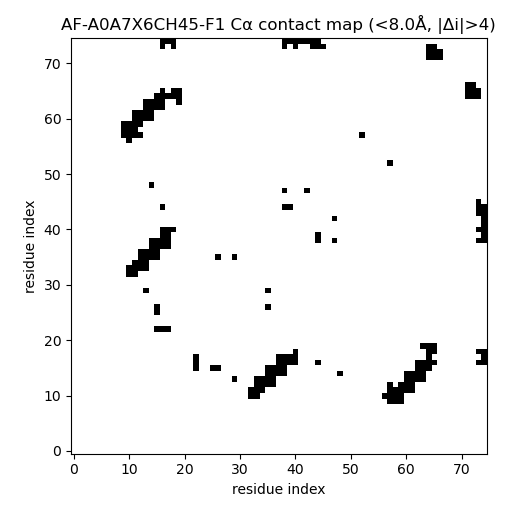Protein AF-A0A7X6CH45-F1 (afdb_monomer)

pLDDT: mean 90.02, std 12.2, range [48.56, 98.12]

Secondary structure (DSSP, 8-state):
-----------EEEEEETTSTTHHHHHHTSPTTPEEEEEPTTS-HHHHHHHHHTT---SEEEEE--EETTEE---

Foldseek 3Di:
DDDDPDPPPAAAEEEEEPQDPPSVVVVVPDDPRYHYDYADPVDDQVVVVCVVPPPHDHPYYHYHADADVPGGDRD

Radius of gyration: 15.06 Å; Cα contacts (8 Å, |Δi|>4): 107; chains: 1; bounding box: 30×24×54 Å

Sequence (75 aa):
MPNLNIPISVRSIAFIDTGVLDYQILADGVIPGTQVIILDTHRNGLEQIAEALRGRKFSEIHIISHGTPGSLQLG

Nearest PDB structures (foldseek):
  8t1a-assembly1_A  TM=3.406E-01  e=5.106E+00  Mycobacterium tuberculosis H37Rv
  8t1a-assembly2_B  TM=3.419E-01  e=6.672E+00  Mycobacterium tuberculosis H37Rv
  5t0l-assembly1_A  TM=3.823E-01  e=7.628E+00  Toxoplasma gondii
  7l9u-assembly1_A  TM=3.556E-01  e=9.323E+00  Mycobacterium tuberculosis H37Rv

Solvent-accessible surface area (backbone atoms only — not comparable to full-atom values): 4707 Å² total; per-residue (Å²): 133,86,81,78,82,74,77,74,78,80,33,39,36,36,39,37,23,64,84,32,84,66,40,64,60,56,59,72,66,50,63,87,84,47,46,77,42,77,42,54,62,92,42,65,30,65,58,52,50,54,60,75,45,59,100,56,85,62,77,42,79,46,78,46,57,52,67,54,97,94,47,77,50,42,83

Mean predicted aligned error: 5.81 Å

Structure (mmCIF, N/CA/C/O backbone):
data_AF-A0A7X6CH45-F1
#
_entry.id   AF-A0A7X6CH45-F1
#
loop_
_atom_site.group_PDB
_atom_site.id
_atom_site.type_symbol
_atom_site.label_atom_id
_atom_site.label_alt_id
_atom_site.label_comp_id
_atom_site.label_asym_id
_atom_site.label_entity_id
_atom_site.label_seq_id
_atom_site.pdbx_PDB_ins_code
_atom_site.Cartn_x
_atom_site.Cartn_y
_atom_site.Cartn_z
_atom_site.occupancy
_atom_site.B_iso_or_equiv
_atom_site.auth_seq_id
_atom_site.auth_comp_id
_atom_site.auth_asym_id
_atom_site.auth_atom_id
_atom_site.pdbx_PDB_model_num
ATOM 1 N N . MET A 1 1 ? -14.435 5.271 39.219 1.00 55.69 1 MET A N 1
ATOM 2 C CA . MET A 1 1 ? -14.795 5.377 37.788 1.00 55.69 1 MET A CA 1
ATOM 3 C C . MET A 1 1 ? -14.128 4.219 37.068 1.00 55.69 1 MET A C 1
ATOM 5 O O . MET A 1 1 ? -12.931 4.065 37.280 1.00 55.69 1 MET A O 1
ATOM 9 N N . PRO A 1 2 ? -14.847 3.370 36.316 1.00 48.56 2 PRO A N 1
ATOM 10 C CA . PRO A 1 2 ? -14.207 2.282 35.596 1.00 48.56 2 PRO A CA 1
ATOM 11 C C . PRO A 1 2 ? -13.492 2.840 34.360 1.00 48.56 2 PRO A C 1
ATOM 13 O O . PRO A 1 2 ? -14.056 3.561 33.542 1.00 48.56 2 PRO A O 1
ATOM 16 N N . ASN A 1 3 ? -12.217 2.515 34.276 1.00 48.94 3 ASN A N 1
ATOM 17 C CA . ASN A 1 3 ? -11.334 2.634 33.132 1.00 48.94 3 ASN A CA 1
ATOM 18 C C . ASN A 1 3 ? -11.854 1.744 31.992 1.00 48.94 3 ASN A C 1
ATOM 20 O O . ASN A 1 3 ? -11.731 0.522 32.035 1.00 48.94 3 ASN A O 1
ATOM 24 N N . LEU A 1 4 ? -12.455 2.364 30.975 1.00 60.50 4 LEU A N 1
ATOM 25 C CA . LEU A 1 4 ? -12.929 1.670 29.782 1.00 60.50 4 LEU A CA 1
ATOM 26 C C . LEU A 1 4 ? -11.739 1.405 28.851 1.00 60.50 4 LEU A C 1
ATOM 28 O O . LEU A 1 4 ? -11.311 2.282 28.104 1.00 60.50 4 LEU A O 1
ATOM 32 N N . ASN A 1 5 ? -11.191 0.193 28.909 1.00 58.44 5 ASN A N 1
ATOM 33 C CA . ASN A 1 5 ? -10.245 -0.296 27.912 1.00 58.44 5 ASN A CA 1
ATOM 34 C C . ASN A 1 5 ? -11.023 -0.609 26.627 1.00 58.44 5 ASN A C 1
ATOM 36 O O . ASN A 1 5 ? -11.515 -1.724 26.467 1.00 58.44 5 ASN A O 1
ATOM 40 N N . ILE A 1 6 ? -11.216 0.383 25.752 1.00 66.00 6 ILE A N 1
ATOM 41 C CA . ILE A 1 6 ? -11.799 0.146 24.427 1.00 66.00 6 ILE A CA 1
ATOM 42 C C . ILE A 1 6 ? -10.723 -0.577 23.608 1.00 66.00 6 ILE A C 1
ATOM 44 O O . ILE A 1 6 ? -9.712 0.057 23.293 1.00 66.00 6 ILE A O 1
ATOM 48 N N . PRO A 1 7 ? -10.887 -1.868 23.258 1.00 61.03 7 PRO A N 1
ATOM 49 C CA . PRO A 1 7 ? -9.977 -2.496 22.319 1.00 61.03 7 PRO A CA 1
ATOM 50 C C . PRO A 1 7 ? -10.088 -1.714 21.014 1.00 61.03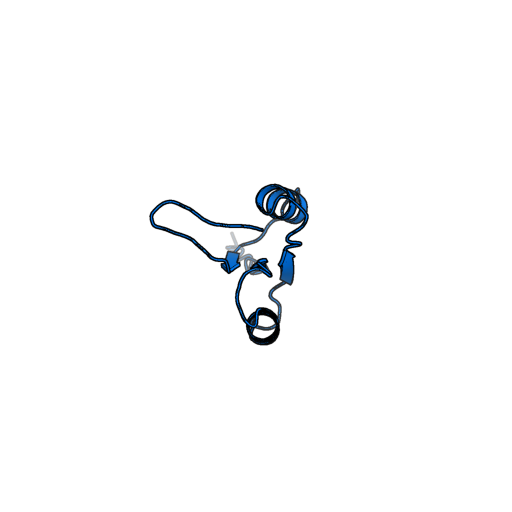 7 PRO A C 1
ATOM 52 O O . PRO A 1 7 ? -11.154 -1.652 20.396 1.00 61.03 7 PRO A O 1
ATOM 55 N N 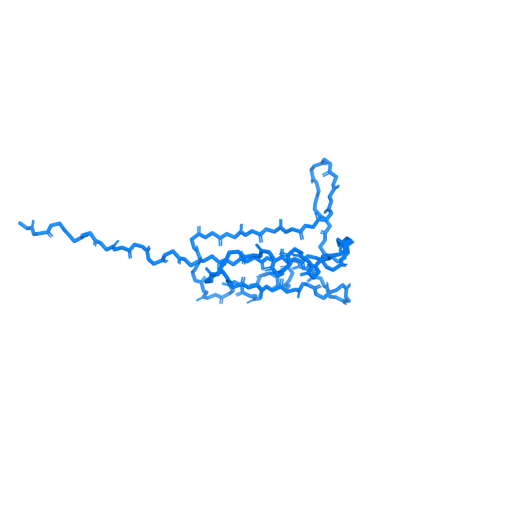. ILE A 1 8 ? -9.001 -1.054 20.626 1.00 61.09 8 ILE A N 1
ATOM 56 C CA . ILE A 1 8 ? -8.910 -0.434 19.312 1.00 61.09 8 ILE A CA 1
ATOM 57 C C . ILE A 1 8 ? -9.043 -1.600 18.337 1.00 61.09 8 ILE A C 1
ATOM 59 O O . ILE A 1 8 ? -8.166 -2.458 18.285 1.00 61.09 8 ILE A O 1
ATOM 63 N N . SER A 1 9 ? -10.177 -1.690 17.639 1.00 70.81 9 SER A N 1
ATOM 64 C CA . SER A 1 9 ? -10.350 -2.697 16.599 1.00 70.81 9 SER A CA 1
ATOM 65 C C . SER A 1 9 ? -9.300 -2.407 15.537 1.00 70.81 9 SER A C 1
ATOM 67 O O . SER A 1 9 ? -9.443 -1.450 14.773 1.00 70.81 9 SER A O 1
ATOM 69 N N . VAL A 1 10 ? -8.227 -3.195 15.544 1.00 81.25 10 VAL A N 1
ATOM 70 C CA . VAL A 1 10 ? -7.134 -3.075 14.584 1.00 81.25 10 VAL A CA 1
ATOM 71 C C . VAL A 1 10 ? -7.736 -3.366 13.219 1.00 81.25 10 VAL A C 1
ATOM 73 O O . VAL A 1 10 ? -8.297 -4.436 12.982 1.00 81.25 10 VAL A O 1
ATOM 76 N N . ARG A 1 11 ? -7.724 -2.356 12.355 1.00 93.19 11 ARG A N 1
ATOM 77 C CA . ARG A 1 11 ? -8.246 -2.443 10.999 1.00 93.19 11 ARG A CA 1
ATOM 78 C C . ARG A 1 11 ? -7.124 -2.035 10.072 1.00 93.19 11 ARG A C 1
ATOM 80 O O . ARG A 1 11 ? -6.795 -0.850 9.994 1.00 93.19 11 ARG A O 1
ATOM 87 N N . SER A 1 12 ? -6.578 -3.022 9.384 1.00 96.25 12 SER A N 1
ATOM 88 C CA . SER A 1 12 ? -5.426 -2.858 8.507 1.00 96.25 12 SER A CA 1
ATOM 89 C C . SER A 1 12 ? -5.869 -2.926 7.050 1.00 96.25 12 SER A C 1
ATOM 91 O O . SER A 1 12 ? -6.831 -3.619 6.697 1.00 96.25 12 SER A O 1
ATOM 93 N N . ILE A 1 13 ? -5.186 -2.167 6.202 1.00 98.12 13 ILE A N 1
ATOM 94 C CA . ILE A 1 13 ? -5.392 -2.167 4.756 1.00 98.12 13 ILE A CA 1
ATOM 95 C C . ILE A 1 13 ? -4.042 -2.221 4.050 1.00 98.12 13 ILE A C 1
ATOM 97 O O . ILE A 1 13 ? -3.107 -1.528 4.444 1.00 98.12 13 ILE A O 1
ATOM 101 N N . ALA A 1 14 ? -3.941 -3.052 3.021 1.00 97.88 14 ALA A N 1
ATOM 102 C CA . ALA A 1 14 ? -2.769 -3.195 2.179 1.00 97.88 14 ALA A CA 1
ATOM 103 C C . ALA A 1 14 ? -3.110 -2.776 0.750 1.00 97.88 14 ALA A C 1
ATOM 105 O O . ALA A 1 14 ? -4.078 -3.265 0.169 1.00 97.88 14 ALA A O 1
ATOM 106 N N . PHE A 1 15 ? -2.303 -1.881 0.195 1.00 97.88 15 PHE A N 1
ATOM 107 C CA . PHE A 1 15 ? -2.327 -1.495 -1.208 1.00 97.88 15 PHE A CA 1
ATOM 108 C C . PHE A 1 15 ? -1.150 -2.155 -1.912 1.00 97.88 15 PHE A C 1
ATOM 110 O O . PHE A 1 15 ? -0.014 -2.009 -1.460 1.00 97.88 15 PHE A O 1
ATOM 117 N N . ILE A 1 16 ? -1.417 -2.880 -2.993 1.00 97.44 16 ILE A N 1
ATOM 118 C CA . ILE A 1 16 ? -0.391 -3.593 -3.754 1.00 97.44 16 ILE A CA 1
ATOM 119 C C . ILE A 1 16 ? -0.420 -3.084 -5.189 1.00 97.44 16 ILE A C 1
ATOM 121 O O . ILE A 1 16 ? -1.437 -3.204 -5.873 1.00 97.44 16 ILE A O 1
ATOM 125 N N . ASP A 1 17 ? 0.690 -2.497 -5.619 1.00 95.19 17 ASP A N 1
ATOM 126 C CA . ASP A 1 17 ? 0.903 -2.074 -6.997 1.00 95.19 17 ASP A CA 1
ATOM 127 C C . ASP A 1 17 ? 1.119 -3.292 -7.904 1.00 95.19 17 ASP A C 1
ATOM 129 O O . ASP A 1 17 ? 1.919 -4.181 -7.600 1.00 95.19 17 ASP A O 1
ATOM 133 N N . THR A 1 18 ? 0.409 -3.324 -9.030 1.00 93.25 18 THR A N 1
ATOM 134 C CA . THR A 1 18 ? 0.533 -4.382 -10.040 1.00 93.25 18 THR A CA 1
ATOM 135 C C . THR A 1 18 ? 1.816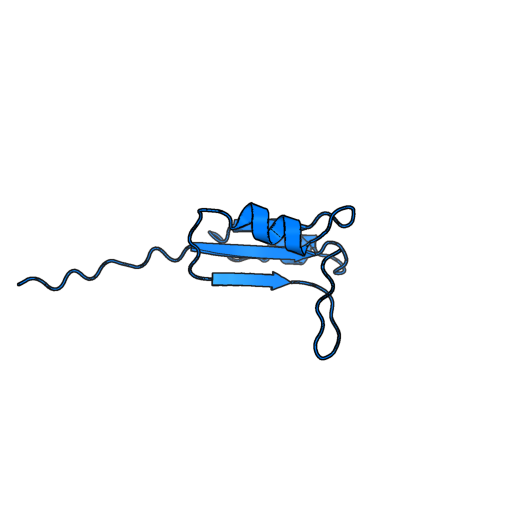 -4.279 -10.861 1.00 93.25 18 THR A C 1
ATOM 137 O O . THR A 1 18 ? 2.190 -5.251 -11.516 1.00 93.25 18 THR A O 1
ATOM 140 N N . GLY A 1 19 ? 2.536 -3.154 -10.776 1.00 90.38 19 GLY A N 1
ATOM 141 C CA . GLY A 1 19 ? 3.901 -3.022 -11.283 1.00 90.38 19 GLY A CA 1
ATOM 142 C C . GLY A 1 19 ? 4.920 -3.892 -10.540 1.00 90.38 19 GLY A C 1
ATOM 143 O O . GLY A 1 19 ? 5.993 -4.152 -11.081 1.00 90.38 19 GLY A O 1
ATOM 144 N N . VAL A 1 20 ? 4.598 -4.375 -9.332 1.00 92.56 20 VAL A N 1
ATOM 145 C CA . VAL A 1 20 ? 5.450 -5.311 -8.589 1.00 92.56 20 VAL A CA 1
ATOM 146 C C . VAL A 1 20 ? 5.335 -6.708 -9.188 1.00 92.56 20 VAL A C 1
ATOM 148 O O . VAL A 1 20 ? 4.239 -7.250 -9.345 1.00 92.56 20 VAL A O 1
ATOM 151 N N . LEU A 1 21 ? 6.483 -7.312 -9.497 1.00 93.56 21 LEU A N 1
ATOM 152 C CA . LEU A 1 21 ? 6.536 -8.676 -10.016 1.00 93.56 21 LEU A CA 1
ATOM 153 C C . LEU A 1 21 ? 5.857 -9.656 -9.045 1.00 93.56 21 LEU A C 1
ATOM 155 O O . LEU A 1 21 ? 6.095 -9.607 -7.839 1.00 93.56 21 LEU A O 1
ATOM 159 N N . ASP A 1 22 ? 5.026 -10.543 -9.594 1.00 95.25 22 ASP A N 1
ATOM 160 C CA . ASP A 1 22 ? 4.276 -11.564 -8.855 1.00 95.25 22 ASP A CA 1
ATOM 161 C C . ASP A 1 22 ? 3.411 -11.002 -7.710 1.00 95.25 22 ASP A C 1
ATOM 163 O O . ASP A 1 22 ? 3.256 -11.624 -6.654 1.00 95.25 22 ASP A O 1
ATOM 167 N N . TYR A 1 23 ? 2.805 -9.826 -7.915 1.00 95.19 23 TYR A N 1
ATOM 168 C CA . TYR A 1 23 ? 1.961 -9.165 -6.913 1.00 95.19 23 TYR A CA 1
ATOM 169 C C . TYR A 1 23 ? 0.830 -10.050 -6.358 1.00 95.19 23 TYR A C 1
ATOM 171 O O . TYR A 1 23 ? 0.375 -9.821 -5.238 1.00 95.19 23 TYR A O 1
ATOM 179 N N . GLN A 1 24 ? 0.370 -11.065 -7.099 1.00 96.69 24 GLN A N 1
ATOM 180 C CA . GLN A 1 24 ? -0.637 -12.017 -6.623 1.00 96.69 24 GLN A CA 1
ATOM 181 C C . GLN A 1 24 ? -0.116 -12.847 -5.449 1.00 96.69 24 GLN A C 1
ATOM 183 O O . GLN A 1 24 ? -0.835 -13.028 -4.475 1.00 96.69 24 GLN A O 1
ATOM 188 N N . ILE A 1 25 ? 1.152 -13.272 -5.486 1.00 96.88 25 ILE A N 1
ATOM 189 C CA . ILE A 1 25 ? 1.783 -13.996 -4.374 1.00 96.88 25 ILE A CA 1
ATOM 190 C C . ILE A 1 25 ? 1.840 -13.098 -3.135 1.00 96.88 25 ILE A C 1
ATOM 192 O O . ILE A 1 25 ? 1.592 -13.550 -2.018 1.00 96.88 25 ILE A O 1
ATOM 196 N N . LEU A 1 26 ? 2.133 -11.808 -3.330 1.00 95.38 26 LEU A N 1
ATOM 197 C CA . LEU A 1 26 ? 2.135 -10.828 -2.244 1.00 95.38 26 LEU A CA 1
ATOM 198 C C . LEU A 1 26 ? 0.734 -10.647 -1.659 1.00 95.38 26 LEU A C 1
ATOM 200 O O . LEU A 1 26 ? 0.603 -10.604 -0.440 1.00 95.38 26 LEU A O 1
ATOM 204 N N . ALA A 1 27 ? -0.296 -10.582 -2.507 1.00 96.31 27 ALA A N 1
ATOM 205 C CA . ALA A 1 27 ? -1.691 -10.478 -2.091 1.00 96.31 27 ALA A CA 1
ATOM 206 C C . ALA A 1 27 ? -2.158 -11.715 -1.309 1.00 96.31 27 ALA A C 1
ATOM 208 O O . ALA A 1 27 ? -2.762 -11.570 -0.247 1.00 96.31 27 ALA A O 1
ATOM 209 N N . ASP A 1 28 ? -1.821 -12.911 -1.790 1.00 96.56 28 ASP A N 1
ATOM 210 C CA . ASP A 1 28 ? -2.157 -14.185 -1.146 1.00 96.56 28 ASP A CA 1
ATOM 211 C C . ASP A 1 28 ? -1.419 -14.374 0.188 1.00 96.56 28 ASP A C 1
ATOM 213 O O . ASP A 1 28 ? -1.922 -15.027 1.102 1.00 96.56 28 ASP A O 1
ATOM 217 N N . GLY A 1 29 ? -0.229 -13.782 0.319 1.00 95.75 29 GLY A N 1
ATOM 218 C CA . GLY A 1 29 ? 0.571 -13.790 1.542 1.00 95.75 29 GLY A CA 1
ATOM 219 C C . GLY A 1 29 ? 0.135 -12.771 2.599 1.00 95.75 29 GLY A C 1
ATOM 220 O O . GLY A 1 29 ? 0.706 -12.755 3.693 1.00 95.75 29 GLY A O 1
ATOM 221 N N . VAL A 1 30 ? -0.845 -11.907 2.309 1.00 96.31 30 VAL A N 1
ATOM 222 C CA . VAL A 1 30 ? -1.325 -10.916 3.278 1.00 96.31 30 VAL A CA 1
ATOM 223 C C . VAL A 1 30 ? -2.014 -11.608 4.459 1.00 96.31 30 VAL A C 1
ATOM 225 O O . VAL A 1 30 ? -2.841 -12.504 4.302 1.00 96.31 30 VAL A O 1
ATOM 228 N N . ILE A 1 31 ? -1.700 -11.142 5.671 1.00 94.00 31 ILE A N 1
ATOM 229 C CA . ILE A 1 31 ? -2.262 -11.672 6.917 1.00 94.00 31 ILE A CA 1
ATOM 230 C C . ILE A 1 31 ? -3.802 -11.585 6.888 1.00 94.00 31 ILE A C 1
ATOM 232 O O . ILE A 1 31 ? -4.345 -10.499 6.627 1.00 94.00 31 ILE A O 1
ATOM 236 N N . PRO A 1 32 ? -4.520 -12.680 7.219 1.00 93.38 32 PRO A N 1
ATOM 237 C CA . PRO A 1 32 ? -5.978 -12.690 7.260 1.00 93.38 32 PRO A CA 1
ATOM 238 C C . PRO A 1 32 ? -6.564 -11.551 8.101 1.00 93.38 32 PRO A C 1
ATOM 240 O O . PRO A 1 32 ? -6.072 -11.235 9.181 1.00 93.38 32 PRO A O 1
ATOM 243 N N . GLY A 1 33 ? -7.648 -10.947 7.610 1.00 91.75 33 GLY A N 1
ATOM 244 C CA . GLY A 1 33 ? -8.298 -9.798 8.252 1.00 91.75 33 GLY A CA 1
ATOM 245 C C . GLY A 1 33 ? -7.772 -8.434 7.793 1.00 91.75 33 GLY A C 1
ATOM 246 O O . GLY A 1 33 ? -8.427 -7.422 8.046 1.00 91.75 33 GLY A O 1
ATOM 247 N N . THR A 1 34 ? -6.661 -8.394 7.055 1.00 96.06 34 THR A N 1
ATOM 248 C CA . THR A 1 34 ? -6.220 -7.185 6.349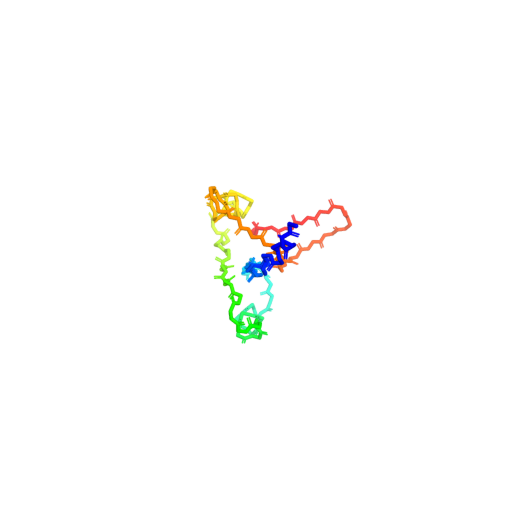 1.00 96.06 34 THR A CA 1
ATOM 249 C C . THR A 1 34 ? -7.029 -7.022 5.071 1.00 96.06 34 THR A C 1
ATOM 251 O O . THR A 1 34 ? -7.160 -7.950 4.274 1.00 96.06 34 THR A O 1
ATOM 254 N N . GLN A 1 35 ? -7.575 -5.831 4.847 1.00 97.25 35 GLN A N 1
ATOM 255 C CA . GLN A 1 35 ? -8.219 -5.529 3.576 1.00 97.25 35 GLN A CA 1
ATOM 256 C C . GLN A 1 35 ? -7.154 -5.329 2.496 1.00 97.25 35 GLN A C 1
ATOM 258 O O . GLN A 1 35 ? -6.320 -4.444 2.633 1.00 97.25 35 GLN A O 1
ATOM 263 N N . VAL A 1 36 ? -7.209 -6.093 1.408 1.00 97.75 36 VAL A N 1
ATOM 264 C CA . VAL A 1 36 ? -6.287 -5.934 0.274 1.00 97.75 36 VAL A CA 1
ATOM 265 C C . VAL A 1 36 ? -6.956 -5.132 -0.839 1.00 97.75 36 VAL A C 1
ATOM 267 O O . VAL A 1 36 ? -8.113 -5.377 -1.181 1.00 97.75 36 VAL A O 1
ATOM 270 N N . ILE A 1 37 ? -6.231 -4.165 -1.395 1.00 97.75 37 ILE A N 1
ATOM 271 C CA . ILE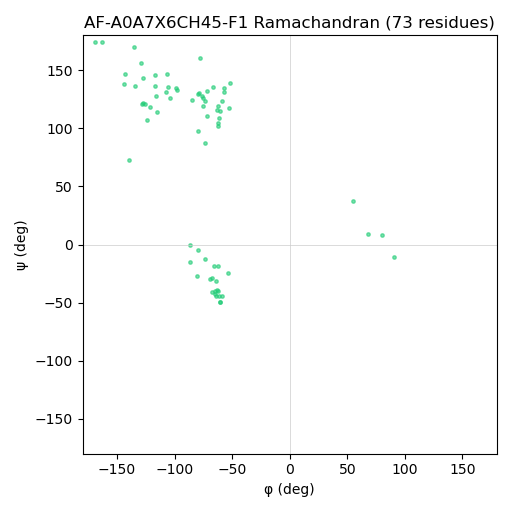 A 1 37 ? -6.593 -3.427 -2.604 1.00 97.75 37 ILE A CA 1
ATOM 272 C C . ILE A 1 37 ? -5.437 -3.543 -3.593 1.00 97.75 37 ILE A C 1
ATOM 274 O O . ILE A 1 37 ? -4.318 -3.121 -3.311 1.00 97.75 37 ILE A O 1
ATOM 278 N N . ILE A 1 38 ? -5.733 -4.102 -4.762 1.00 97.31 38 ILE A N 1
ATOM 279 C CA . ILE A 1 38 ? -4.811 -4.134 -5.894 1.00 97.31 38 ILE A CA 1
ATOM 280 C C . ILE A 1 38 ? -4.970 -2.820 -6.661 1.00 97.31 38 ILE A C 1
ATOM 282 O O . ILE A 1 38 ? -6.092 -2.466 -7.029 1.00 97.31 38 ILE A O 1
ATOM 286 N N . LEU A 1 39 ? -3.878 -2.080 -6.847 1.00 96.56 39 LEU A N 1
ATOM 287 C CA . LEU A 1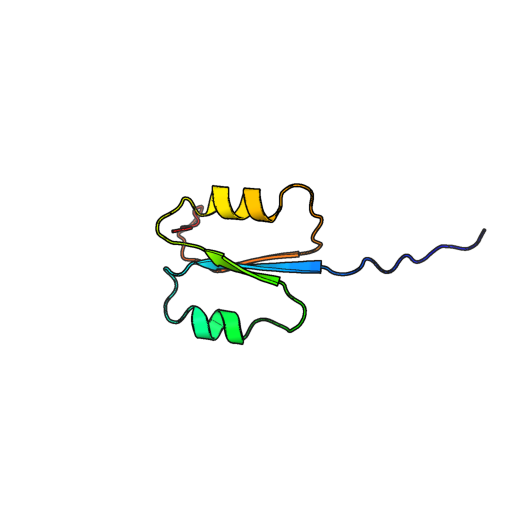 39 ? -3.892 -0.806 -7.562 1.00 96.56 39 LEU A CA 1
ATOM 288 C C . LEU A 1 39 ? -3.904 -1.050 -9.071 1.00 96.56 39 LEU A C 1
ATOM 290 O O . LEU A 1 39 ? -3.077 -1.787 -9.610 1.00 96.56 39 LEU A O 1
ATOM 294 N N . ASP A 1 40 ? -4.843 -0.400 -9.748 1.00 91.06 40 ASP A N 1
ATOM 295 C CA . ASP A 1 40 ? -4.934 -0.407 -11.204 1.00 91.06 40 ASP A CA 1
ATOM 296 C C . ASP A 1 40 ? -3.847 0.501 -11.798 1.00 91.06 40 ASP A C 1
ATOM 298 O O . ASP A 1 40 ? -3.860 1.708 -11.546 1.00 91.06 40 ASP A O 1
ATOM 302 N N . THR A 1 41 ? -2.941 -0.063 -12.605 1.00 88.19 41 THR A N 1
ATOM 303 C CA . THR A 1 41 ? -1.866 0.665 -13.309 1.00 88.19 41 THR A CA 1
ATOM 304 C C . THR A 1 41 ? -2.371 1.697 -14.310 1.00 88.19 41 THR A C 1
ATOM 306 O O . THR A 1 41 ? -1.628 2.580 -14.724 1.00 88.19 41 THR A O 1
ATOM 309 N N . HIS A 1 42 ? -3.629 1.611 -14.742 1.00 90.44 42 HIS A N 1
ATOM 310 C CA . HIS A 1 42 ? -4.206 2.562 -15.693 1.00 90.44 42 HIS A CA 1
ATOM 311 C C . HIS A 1 42 ? -4.789 3.810 -15.022 1.00 90.44 42 HIS A C 1
ATOM 313 O O . HIS A 1 42 ? -5.310 4.697 -15.703 1.00 90.44 42 HIS A O 1
ATOM 319 N N . ARG A 1 43 ? -4.715 3.899 -13.692 1.00 93.44 43 ARG A N 1
ATOM 320 C CA . ARG A 1 43 ? -5.227 5.015 -12.896 1.00 93.44 43 ARG A CA 1
ATOM 321 C C . ARG A 1 43 ? -4.144 5.520 -11.952 1.00 93.44 43 ARG A C 1
ATOM 323 O O . ARG A 1 43 ? -3.265 4.780 -11.535 1.00 93.44 43 ARG A O 1
ATOM 330 N N . ASN A 1 44 ? -4.252 6.777 -11.534 1.00 93.25 44 ASN A N 1
ATOM 331 C CA . ASN A 1 44 ? -3.346 7.329 -10.532 1.00 93.25 44 ASN A CA 1
ATOM 332 C C . ASN A 1 44 ? -3.487 6.564 -9.199 1.00 93.25 44 ASN A C 1
ATOM 334 O O . ASN A 1 44 ? -4.568 6.538 -8.606 1.00 93.25 44 ASN A O 1
ATOM 338 N N . GLY A 1 45 ? -2.417 5.928 -8.714 1.00 94.12 45 GLY A N 1
ATOM 339 C CA . GLY A 1 45 ? -2.491 5.116 -7.498 1.00 94.12 45 GLY A CA 1
ATOM 340 C C . GLY A 1 45 ? -2.712 5.923 -6.216 1.00 94.12 45 GLY A C 1
ATOM 341 O O . GLY A 1 45 ? -3.387 5.444 -5.305 1.00 94.12 45 GLY A O 1
ATOM 342 N N . LEU A 1 46 ? -2.241 7.173 -6.140 1.00 94.75 46 LEU A N 1
ATOM 343 C CA . LEU A 1 46 ? -2.492 8.029 -4.974 1.00 94.75 46 LEU A CA 1
ATOM 344 C C . LEU A 1 46 ? -3.977 8.401 -4.854 1.00 94.75 46 LEU A C 1
ATOM 346 O O . LEU A 1 46 ? -4.530 8.378 -3.754 1.00 94.75 46 LEU A O 1
ATOM 350 N N . GLU A 1 47 ? -4.637 8.701 -5.974 1.00 96.88 47 GLU A N 1
ATOM 351 C CA . GLU A 1 47 ? -6.083 8.954 -6.004 1.00 96.88 47 GLU A CA 1
ATOM 352 C C . GLU A 1 47 ? -6.872 7.722 -5.553 1.00 96.88 47 GLU A C 1
ATOM 354 O O . GLU A 1 47 ? -7.755 7.843 -4.704 1.00 96.88 47 GLU A O 1
ATOM 359 N N . GLN A 1 48 ? -6.503 6.530 -6.035 1.00 97.50 48 GLN A N 1
ATOM 360 C CA . GLN A 1 48 ? -7.119 5.266 -5.616 1.00 97.50 48 GLN A CA 1
ATOM 361 C C . GLN A 1 48 ? -6.979 5.027 -4.104 1.00 97.50 48 GLN A C 1
ATOM 363 O O . GLN A 1 48 ? -7.954 4.673 -3.436 1.00 97.50 48 GLN A O 1
ATOM 368 N N . ILE A 1 49 ? -5.789 5.268 -3.540 1.00 97.31 49 ILE A N 1
ATOM 369 C CA . I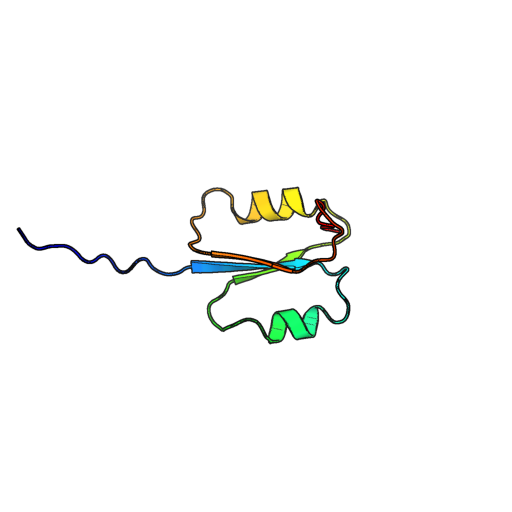LE A 1 49 ? -5.551 5.178 -2.092 1.00 97.31 49 ILE A CA 1
ATOM 370 C C . ILE A 1 49 ? -6.438 6.182 -1.346 1.00 97.31 49 ILE A C 1
ATOM 372 O O . ILE A 1 49 ? -7.138 5.816 -0.400 1.00 97.31 49 ILE A O 1
ATOM 376 N N . ALA A 1 50 ? -6.456 7.445 -1.777 1.00 97.19 50 ALA A N 1
ATOM 377 C CA . ALA A 1 50 ? -7.246 8.491 -1.133 1.00 97.19 50 ALA A CA 1
ATOM 378 C C . ALA A 1 50 ? -8.756 8.198 -1.184 1.00 97.19 50 ALA A C 1
ATOM 380 O O . ALA A 1 50 ? -9.468 8.422 -0.203 1.00 97.19 50 ALA A O 1
ATOM 381 N N . GLU A 1 51 ? -9.258 7.677 -2.305 1.00 97.81 51 GLU A N 1
ATOM 382 C CA . GLU A 1 51 ? -10.633 7.193 -2.461 1.00 97.81 51 GLU A CA 1
ATOM 383 C C . GLU A 1 51 ? -10.938 6.048 -1.494 1.00 97.81 51 GLU A C 1
ATOM 385 O O . GLU A 1 51 ? -11.921 6.115 -0.755 1.00 97.81 51 GLU A O 1
ATOM 390 N N . ALA A 1 52 ? -10.069 5.038 -1.434 1.00 97.38 52 ALA A N 1
ATOM 391 C CA . ALA A 1 52 ? -10.254 3.869 -0.582 1.00 97.38 52 ALA A CA 1
ATOM 392 C C . ALA A 1 52 ? -10.249 4.198 0.918 1.00 97.38 52 ALA A C 1
ATOM 394 O O . ALA A 1 52 ? -10.932 3.522 1.695 1.00 97.38 52 ALA A O 1
ATOM 395 N N . LEU A 1 53 ? -9.495 5.215 1.337 1.00 97.12 53 LEU A N 1
ATOM 396 C CA . LEU A 1 53 ? -9.395 5.645 2.735 1.00 97.12 53 LEU A CA 1
ATOM 397 C C . LEU A 1 53 ? -10.483 6.652 3.141 1.00 97.12 53 LEU A C 1
ATOM 399 O O . LEU A 1 53 ? -10.704 6.882 4.331 1.00 97.12 53 LEU A O 1
ATOM 403 N N . ARG A 1 54 ? -11.186 7.257 2.180 1.00 97.38 54 ARG A N 1
ATOM 404 C CA . ARG A 1 54 ? -12.104 8.374 2.428 1.00 97.38 54 ARG A CA 1
ATOM 405 C C . ARG A 1 54 ? -13.214 8.008 3.412 1.00 97.38 54 ARG A C 1
ATOM 407 O O . ARG A 1 54 ? -13.978 7.074 3.192 1.00 97.38 54 ARG A O 1
ATOM 414 N N . GLY A 1 55 ? -13.321 8.777 4.499 1.00 94.69 55 GLY A N 1
ATOM 415 C CA . GLY A 1 55 ? -14.359 8.592 5.522 1.00 94.69 55 GLY A CA 1
ATOM 416 C C . GLY A 1 55 ? -14.222 7.306 6.346 1.00 94.69 55 GLY A C 1
ATOM 417 O O . GLY A 1 55 ? -15.117 6.975 7.122 1.00 94.69 55 GLY A O 1
ATOM 418 N N . ARG A 1 56 ? -13.113 6.575 6.199 1.00 94.75 56 ARG A N 1
ATOM 419 C CA . ARG A 1 56 ? -12.851 5.302 6.874 1.00 94.75 56 ARG A CA 1
ATOM 420 C C . ARG A 1 56 ? -11.641 5.464 7.786 1.00 94.75 56 ARG A C 1
ATOM 422 O O . ARG A 1 56 ? -10.720 6.214 7.488 1.00 94.75 56 ARG A O 1
ATOM 429 N N . LYS A 1 57 ? -11.652 4.767 8.921 1.00 92.38 57 LYS A N 1
ATOM 430 C CA . LYS A 1 57 ? -10.523 4.743 9.856 1.00 92.38 57 LYS A CA 1
ATOM 431 C C . LYS A 1 57 ? -9.830 3.393 9.780 1.00 92.38 57 LYS A C 1
ATOM 433 O O . LYS A 1 57 ? -10.497 2.360 9.855 1.00 92.38 57 LYS A O 1
ATOM 438 N N . PHE A 1 58 ? -8.513 3.445 9.653 1.00 94.44 58 PHE A N 1
ATOM 439 C CA . PHE A 1 58 ? -7.609 2.307 9.693 1.00 94.44 58 PHE A CA 1
ATOM 440 C C . PHE A 1 58 ? -6.533 2.599 10.729 1.00 94.44 58 PHE A C 1
ATOM 442 O O . PHE A 1 58 ? -6.128 3.750 10.891 1.00 94.44 58 PHE A O 1
ATOM 449 N N . SER A 1 59 ? -6.114 1.570 11.452 1.00 94.00 59 SER A N 1
ATOM 450 C CA . SER A 1 59 ? -4.983 1.659 12.374 1.00 94.00 59 SER A CA 1
ATOM 451 C C . SER A 1 59 ? -3.655 1.537 11.635 1.00 94.00 59 SER A C 1
ATOM 453 O O . SER A 1 59 ? -2.654 2.070 12.100 1.00 94.00 59 SER A O 1
ATOM 455 N N . GLU A 1 60 ? -3.654 0.845 10.494 1.00 94.94 60 GLU A N 1
ATOM 456 C CA . GLU A 1 60 ? -2.450 0.494 9.747 1.00 94.94 60 GLU A CA 1
ATOM 457 C C . GLU A 1 60 ? -2.723 0.555 8.246 1.00 94.94 60 GLU A C 1
ATOM 459 O O . GLU A 1 60 ? -3.771 0.109 7.766 1.00 94.94 60 GLU A O 1
ATOM 464 N N . ILE A 1 61 ? -1.762 1.110 7.513 1.00 96.19 61 ILE A N 1
ATOM 465 C CA . ILE A 1 61 ? -1.765 1.163 6.056 1.00 96.19 61 ILE A CA 1
ATOM 466 C C . ILE A 1 61 ? -0.434 0.586 5.589 1.00 96.19 61 ILE A C 1
ATOM 468 O O . ILE A 1 61 ? 0.626 1.102 5.940 1.00 96.19 61 ILE A O 1
ATOM 472 N N . HIS A 1 62 ? -0.499 -0.466 4.784 1.00 96.38 62 HIS A N 1
ATOM 473 C CA . HIS A 1 62 ? 0.647 -1.057 4.108 1.00 96.38 62 HIS A CA 1
ATOM 474 C C . HIS A 1 62 ? 0.588 -0.675 2.634 1.00 96.38 62 HIS A C 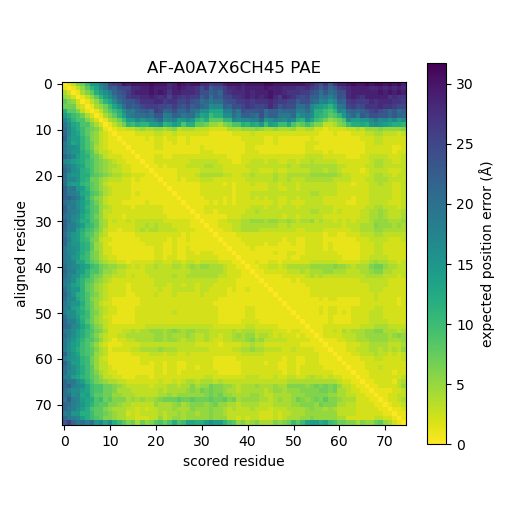1
ATOM 476 O O . HIS A 1 62 ? -0.474 -0.747 2.017 1.00 96.38 62 HIS A O 1
ATOM 482 N N . ILE A 1 63 ? 1.718 -0.267 2.066 1.00 95.88 63 ILE A N 1
ATOM 483 C CA . ILE A 1 63 ? 1.827 0.037 0.640 1.00 95.88 63 ILE A CA 1
ATOM 484 C C . ILE A 1 63 ? 3.010 -0.749 0.095 1.00 95.88 63 ILE A C 1
ATOM 486 O O . ILE A 1 63 ? 4.131 -0.606 0.581 1.00 95.88 63 ILE A O 1
ATOM 490 N N . ILE A 1 64 ? 2.741 -1.596 -0.890 1.00 95.50 64 ILE A N 1
ATOM 491 C CA . ILE A 1 64 ? 3.716 -2.455 -1.545 1.00 95.50 64 ILE A CA 1
ATOM 492 C C . ILE A 1 64 ? 3.803 -1.994 -2.993 1.00 95.50 64 ILE A C 1
ATOM 494 O O . ILE A 1 64 ? 2.824 -2.074 -3.730 1.00 95.50 64 ILE A O 1
ATOM 498 N N . SER A 1 65 ? 4.957 -1.460 -3.375 1.00 94.44 65 SER A N 1
ATOM 499 C CA . SER A 1 65 ? 5.171 -0.880 -4.702 1.00 94.44 65 SER A CA 1
ATOM 500 C C . SER A 1 65 ? 6.659 -0.720 -5.011 1.00 94.44 65 SER A C 1
ATOM 502 O O . SER A 1 65 ? 7.508 -0.965 -4.147 1.00 94.44 65 SER A O 1
ATOM 504 N N . HIS A 1 66 ? 6.978 -0.309 -6.237 1.00 93.06 66 HIS A N 1
ATOM 505 C CA . HIS A 1 66 ? 8.327 0.113 -6.595 1.00 93.06 66 HIS A CA 1
ATOM 506 C C . HIS A 1 66 ? 8.626 1.533 -6.104 1.00 93.06 66 HIS A C 1
ATOM 508 O O . HIS A 1 66 ? 7.740 2.333 -5.812 1.00 93.06 66 HIS A O 1
ATOM 514 N N . GLY A 1 67 ? 9.908 1.869 -6.015 1.00 91.19 67 GLY A N 1
ATOM 515 C CA . GLY A 1 67 ? 10.328 3.193 -5.591 1.00 91.19 67 GLY A CA 1
ATOM 516 C C . GLY A 1 67 ? 11.811 3.432 -5.803 1.00 91.19 67 GLY A C 1
ATOM 517 O O . GLY A 1 67 ? 12.574 2.544 -6.185 1.00 91.19 67 GLY A O 1
ATOM 518 N N . THR A 1 68 ? 12.212 4.664 -5.533 1.00 92.31 68 THR A N 1
ATOM 519 C CA . THR A 1 68 ? 13.604 5.117 -5.513 1.00 92.31 68 THR A CA 1
ATOM 520 C C . THR A 1 68 ? 13.805 5.975 -4.261 1.00 92.31 68 THR A C 1
ATOM 522 O O . THR A 1 68 ? 12.835 6.284 -3.563 1.00 92.31 68 THR A O 1
ATOM 525 N N . PRO A 1 69 ? 15.040 6.359 -3.896 1.00 94.31 69 PRO A N 1
ATOM 526 C CA . PRO A 1 69 ? 15.247 7.219 -2.737 1.00 94.31 69 PRO A CA 1
ATOM 527 C C . PRO A 1 69 ? 14.392 8.495 -2.809 1.00 94.31 69 PRO A C 1
ATOM 529 O O . PRO A 1 69 ? 14.537 9.304 -3.721 1.00 94.31 69 PRO A O 1
ATOM 532 N N . GLY A 1 70 ? 13.486 8.657 -1.841 1.00 92.06 70 GLY A N 1
ATOM 533 C CA . GLY A 1 70 ? 12.568 9.797 -1.764 1.00 92.06 70 GLY A CA 1
ATOM 534 C C . GLY A 1 70 ? 11.329 9.721 -2.667 1.00 92.06 70 GLY A C 1
ATOM 535 O O . GLY A 1 70 ? 10.609 10.713 -2.753 1.00 92.06 70 GLY A O 1
ATOM 536 N N . SER A 1 71 ? 11.053 8.591 -3.328 1.00 90.94 71 SER A N 1
ATOM 537 C CA . SER A 1 71 ? 9.915 8.454 -4.244 1.00 90.94 71 SER A CA 1
ATOM 538 C C . SER A 1 71 ? 9.259 7.075 -4.185 1.00 90.94 71 SER A C 1
ATOM 540 O O . SER A 1 71 ? 9.925 6.054 -4.013 1.00 90.94 71 SER A O 1
ATOM 542 N N . LEU A 1 72 ? 7.942 7.068 -4.386 1.00 89.94 72 LEU A N 1
ATOM 543 C CA . LEU A 1 72 ? 7.121 5.879 -4.560 1.00 89.94 72 LEU A CA 1
ATOM 544 C C . LEU A 1 72 ? 6.496 5.906 -5.957 1.00 89.94 72 LEU A C 1
ATOM 546 O O . LEU A 1 72 ? 6.011 6.953 -6.387 1.00 89.94 72 LEU A O 1
ATOM 550 N N . GLN A 1 73 ? 6.497 4.769 -6.642 1.00 90.44 73 GLN A N 1
ATOM 551 C CA . GLN A 1 73 ? 5.760 4.555 -7.888 1.00 90.44 73 GLN A CA 1
ATOM 552 C C . GLN A 1 73 ? 4.456 3.844 -7.537 1.00 90.44 73 GLN A C 1
ATOM 554 O O . GLN A 1 73 ? 4.470 2.936 -6.720 1.00 90.44 73 GLN A O 1
ATOM 559 N N . LEU A 1 74 ? 3.330 4.313 -8.065 1.00 89.62 74 LEU A N 1
ATOM 560 C CA . LEU A 1 74 ? 1.999 3.815 -7.713 1.00 89.62 74 LEU A CA 1
ATOM 561 C C . LEU A 1 74 ? 1.158 3.742 -8.989 1.00 89.62 74 LEU A C 1
ATOM 563 O O . LEU A 1 74 ? 0.271 4.583 -9.192 1.00 89.62 74 LEU A O 1
ATOM 567 N N . GLY A 1 75 ? 1.479 2.758 -9.831 1.00 75.94 75 GLY A N 1
ATOM 568 C CA . GLY A 1 75 ? 1.056 2.704 -11.235 1.00 75.94 75 GLY A CA 1
ATOM 569 C C . GLY A 1 75 ? 2.036 3.399 -12.171 1.00 75.94 75 GLY A C 1
ATOM 570 O O . GLY A 1 75 ? 2.399 4.569 -11.897 1.00 75.94 75 GLY A O 1
#